Protein AF-A0A1J3D8M8-F1 (afdb_monomer)

Organism: Noccaea caerulescens (NCBI:txid107243)

Solvent-accessible surface area (backbone atoms only — not comparable to full-atom values): 5929 Å² total; per-residue (Å²): 134,85,82,79,77,77,66,68,73,71,75,89,64,84,70,77,74,65,64,70,71,55,34,54,49,39,50,54,52,49,54,32,58,76,66,66,39,58,72,64,49,54,75,46,49,88,75,54,44,42,70,51,50,40,55,39,44,66,70,39,39,84,44,44,65,61,38,50,51,51,50,54,52,44,47,74,75,42,60,83,33,62,47,76,65,46,53,48,52,51,52,38,24,51,63,72,64,66,124

Mean predicted aligned error: 9.29 Å

Radius of gyration: 14.01 Å; Cα contacts (8 Å, |Δi|>4): 81; chains: 1; bounding box: 26×31×46 Å

Structure (mmCIF, N/CA/C/O backbone):
data_AF-A0A1J3D8M8-F1
#
_entry.id   AF-A0A1J3D8M8-F1
#
loop_
_atom_site.group_PDB
_atom_site.id
_atom_site.type_symbol
_atom_site.label_atom_id
_atom_site.label_alt_id
_atom_site.label_comp_id
_atom_site.label_asym_id
_atom_site.label_entity_id
_atom_site.label_seq_id
_atom_site.pdbx_PDB_ins_code
_atom_site.Cartn_x
_atom_site.Cartn_y
_atom_site.Cartn_z
_atom_site.occupancy
_atom_site.B_iso_or_equiv
_atom_site.auth_seq_id
_atom_site.auth_comp_id
_atom_site.auth_asym_id
_atom_site.auth_atom_id
_atom_site.pdbx_PDB_model_num
ATOM 1 N N . VAL A 1 1 ? 4.274 -19.939 35.286 1.00 35.03 1 VAL A N 1
ATOM 2 C CA . VAL A 1 1 ? 4.966 -19.884 33.978 1.00 35.03 1 VAL A CA 1
ATOM 3 C C . VAL A 1 1 ? 4.215 -18.892 33.098 1.00 35.03 1 VAL A C 1
ATOM 5 O O . VAL A 1 1 ? 3.053 -19.115 32.788 1.00 35.03 1 VAL A O 1
ATOM 8 N N . ALA A 1 2 ? 4.785 -17.708 32.865 1.00 38.34 2 ALA A N 1
ATOM 9 C CA . ALA A 1 2 ? 4.118 -16.646 32.114 1.00 38.34 2 ALA A CA 1
ATOM 10 C C . ALA A 1 2 ? 4.131 -17.009 30.623 1.00 38.34 2 ALA A C 1
ATOM 12 O O . ALA A 1 2 ? 5.195 -17.252 30.058 1.00 38.34 2 ALA A O 1
ATOM 13 N N . GLY A 1 3 ? 2.950 -17.106 30.011 1.00 41.56 3 GLY A N 1
ATOM 14 C CA . GLY A 1 3 ? 2.797 -17.439 28.599 1.00 41.56 3 GLY A CA 1
ATOM 15 C C . GLY A 1 3 ? 3.464 -16.384 27.724 1.00 41.56 3 GLY A C 1
ATOM 16 O O . GLY A 1 3 ? 2.953 -15.274 27.580 1.00 41.56 3 GLY A O 1
ATOM 17 N N . ASN A 1 4 ? 4.609 -16.742 27.147 1.00 44.59 4 ASN A N 1
ATOM 18 C CA . ASN A 1 4 ? 5.268 -15.969 26.110 1.00 44.59 4 ASN A CA 1
ATOM 19 C C . ASN A 1 4 ? 4.338 -15.957 24.888 1.00 44.59 4 ASN A C 1
ATOM 21 O O . ASN A 1 4 ? 4.194 -16.954 24.179 1.00 44.59 4 ASN A O 1
ATOM 25 N N . ARG A 1 5 ? 3.606 -14.854 24.700 1.00 48.91 5 ARG A N 1
ATOM 26 C CA . ARG A 1 5 ? 2.833 -14.590 23.486 1.00 48.91 5 ARG A CA 1
ATOM 27 C C . ARG A 1 5 ? 3.853 -14.308 22.392 1.00 48.91 5 ARG A C 1
ATOM 29 O O . ARG A 1 5 ? 4.198 -13.154 22.162 1.00 48.91 5 ARG A O 1
ATOM 36 N N . ASN A 1 6 ? 4.368 -15.374 21.785 1.00 49.56 6 ASN A N 1
ATOM 37 C CA . ASN A 1 6 ? 5.299 -15.335 20.667 1.00 49.56 6 ASN A CA 1
ATOM 38 C C . ASN A 1 6 ? 4.647 -14.564 19.510 1.00 49.56 6 ASN A C 1
ATOM 40 O O . ASN A 1 6 ? 3.984 -15.146 18.652 1.00 49.56 6 ASN A O 1
ATOM 44 N N . ALA A 1 7 ? 4.793 -13.239 19.515 1.00 54.56 7 ALA A N 1
ATOM 45 C CA . ALA A 1 7 ? 4.507 -12.409 18.364 1.00 54.56 7 ALA A CA 1
ATOM 46 C C . ALA A 1 7 ? 5.330 -12.983 17.214 1.00 54.56 7 ALA A C 1
ATOM 48 O O . ALA A 1 7 ? 6.534 -13.189 17.369 1.00 54.56 7 ALA A O 1
ATOM 49 N N . ILE A 1 8 ? 4.668 -13.297 16.101 1.00 54.22 8 ILE A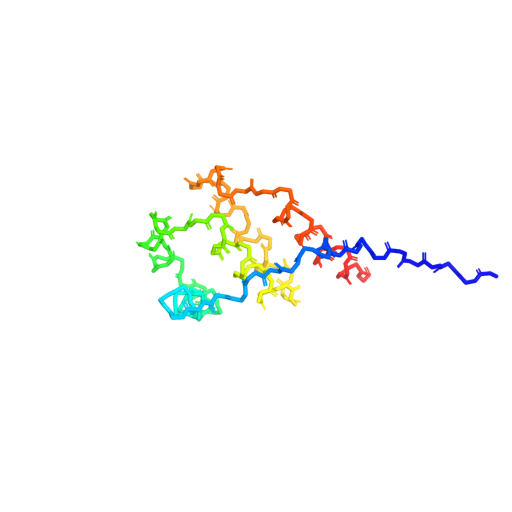 N 1
ATOM 50 C CA . ILE A 1 8 ? 5.333 -13.835 14.916 1.00 54.22 8 ILE A CA 1
ATOM 51 C C . ILE A 1 8 ? 6.453 -12.846 14.580 1.00 54.22 8 ILE A C 1
ATOM 53 O O . ILE A 1 8 ? 6.137 -11.675 14.325 1.00 54.22 8 ILE A O 1
ATOM 57 N N . PRO A 1 9 ? 7.734 -13.249 14.677 1.00 53.22 9 PRO A N 1
ATOM 58 C CA . PRO A 1 9 ? 8.827 -12.335 14.420 1.00 53.22 9 PRO A CA 1
ATOM 59 C C . PRO A 1 9 ? 8.696 -11.902 12.967 1.00 53.22 9 PRO A C 1
ATOM 61 O O . PRO A 1 9 ? 8.617 -12.743 12.068 1.00 53.22 9 PRO A O 1
ATOM 64 N N . ILE A 1 10 ? 8.610 -10.590 12.738 1.00 56.09 10 ILE A N 1
ATOM 65 C CA . ILE A 1 10 ? 8.667 -10.064 11.377 1.00 56.09 10 ILE A CA 1
ATOM 66 C C . ILE A 1 10 ? 9.986 -10.573 10.792 1.00 56.09 10 ILE A C 1
ATOM 68 O O . ILE A 1 10 ? 11.017 -10.417 11.455 1.00 56.09 10 ILE A O 1
ATOM 72 N N . PRO A 1 11 ? 9.970 -11.248 9.627 1.00 54.50 11 PRO A N 1
ATOM 73 C CA . PRO A 1 11 ? 11.160 -11.892 9.098 1.00 54.50 11 PRO A CA 1
ATOM 74 C C . PRO A 1 11 ? 12.318 -10.891 9.083 1.00 54.50 11 PRO A C 1
ATOM 76 O O . PRO A 1 11 ? 12.215 -9.821 8.489 1.00 54.50 11 PRO A O 1
ATOM 79 N N . HIS A 1 12 ? 13.414 -11.247 9.763 1.00 49.09 12 HIS A N 1
ATOM 80 C CA . HIS A 1 12 ? 14.643 -10.460 9.935 1.00 49.09 12 HIS A CA 1
ATOM 81 C C . HIS A 1 12 ? 15.432 -10.284 8.624 1.00 49.09 12 HIS A C 1
ATOM 83 O O . HIS A 1 12 ? 16.664 -10.245 8.615 1.00 49.09 12 HIS A O 1
ATOM 89 N N . ARG A 1 13 ? 14.752 -10.201 7.481 1.00 49.75 13 ARG A N 1
ATOM 90 C CA . ARG A 1 13 ? 15.399 -9.836 6.234 1.00 49.75 13 ARG A CA 1
ATOM 91 C C . ARG A 1 13 ? 15.551 -8.327 6.277 1.00 49.75 13 ARG A C 1
ATOM 93 O O . ARG A 1 13 ? 14.560 -7.612 6.332 1.00 49.75 13 ARG A O 1
ATOM 100 N N . ARG A 1 14 ? 16.802 -7.865 6.320 1.00 49.38 14 ARG A N 1
ATOM 101 C CA . ARG A 1 14 ? 17.213 -6.469 6.128 1.00 49.38 14 ARG A CA 1
ATOM 102 C C . ARG A 1 14 ? 16.384 -5.891 4.974 1.00 49.38 14 ARG A C 1
ATOM 104 O O . ARG A 1 14 ? 16.710 -6.130 3.814 1.00 49.38 14 ARG A O 1
ATOM 111 N N . ASN A 1 15 ? 15.271 -5.221 5.277 1.00 56.53 15 ASN A N 1
ATOM 112 C CA . ASN A 1 15 ? 14.512 -4.540 4.245 1.00 56.53 15 ASN A CA 1
ATOM 113 C C . ASN A 1 15 ? 15.436 -3.435 3.753 1.00 56.53 15 A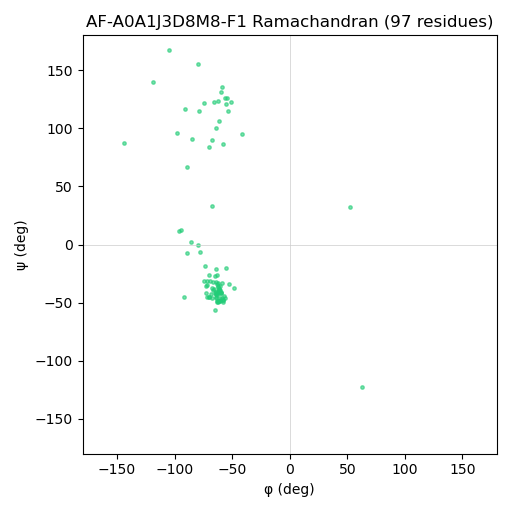SN A C 1
ATOM 115 O O . ASN A 1 15 ? 15.889 -2.644 4.585 1.00 56.53 15 ASN A O 1
ATOM 119 N N . PRO A 1 16 ? 15.760 -3.378 2.453 1.00 60.25 16 PRO A N 1
ATOM 120 C CA . PRO A 1 16 ? 16.345 -2.165 1.933 1.00 60.25 16 PRO A CA 1
ATOM 121 C C . PRO A 1 16 ? 15.372 -1.045 2.285 1.00 60.25 16 PRO A C 1
ATOM 123 O O . PRO A 1 16 ? 14.191 -1.123 1.945 1.00 60.25 16 PRO A O 1
ATOM 126 N N . GLU A 1 17 ? 15.838 -0.052 3.035 1.00 61.16 17 GLU A N 1
ATOM 127 C CA . GLU A 1 17 ? 15.056 1.160 3.219 1.00 61.16 17 GLU A CA 1
ATOM 128 C C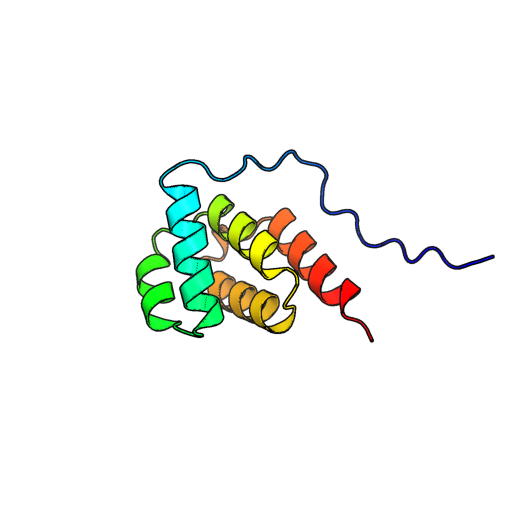 . GLU A 1 17 ? 14.819 1.753 1.828 1.00 61.16 17 GLU A C 1
ATOM 130 O O . GLU A 1 17 ? 15.746 1.761 1.005 1.00 61.16 17 GLU A O 1
ATOM 135 N N . PRO A 1 18 ? 13.593 2.193 1.513 1.00 66.94 18 PRO A N 1
ATOM 136 C CA . PRO A 1 18 ? 13.336 2.829 0.238 1.00 66.94 18 PRO A CA 1
ATOM 137 C C . PRO A 1 18 ? 14.235 4.072 0.147 1.00 66.94 18 PRO A C 1
ATOM 139 O O . PRO A 1 18 ? 14.331 4.849 1.096 1.00 66.94 18 PRO A O 1
ATOM 142 N N . LYS A 1 19 ? 14.948 4.234 -0.972 1.00 74.56 19 LYS A N 1
ATOM 143 C CA . LYS A 1 19 ? 15.868 5.356 -1.214 1.00 74.56 19 LYS A CA 1
ATOM 144 C C . LYS A 1 19 ? 15.396 6.152 -2.426 1.00 74.56 19 LYS A C 1
ATOM 146 O O . LYS A 1 19 ? 14.970 5.572 -3.420 1.00 74.56 19 LYS A O 1
ATOM 151 N N . GLY A 1 20 ? 15.482 7.480 -2.348 1.00 80.69 20 GLY A N 1
ATOM 152 C CA . GLY A 1 20 ? 15.123 8.376 -3.449 1.00 80.69 20 GLY A CA 1
ATOM 153 C C . GLY A 1 20 ? 13.643 8.288 -3.830 1.00 80.69 20 GLY A C 1
ATOM 154 O O . GLY A 1 20 ? 12.767 8.499 -2.993 1.00 80.69 20 GLY A O 1
ATOM 155 N N . GLN A 1 21 ? 13.371 7.962 -5.094 1.00 76.50 21 GLN A N 1
ATOM 156 C CA . GLN A 1 21 ? 12.026 7.978 -5.678 1.00 76.50 21 GLN A CA 1
ATOM 157 C C . GLN A 1 21 ? 11.052 6.998 -5.004 1.00 76.50 21 GLN A C 1
ATOM 159 O O . GLN A 1 21 ? 9.863 7.285 -4.896 1.00 76.50 21 GLN A O 1
ATOM 164 N N . ASP A 1 22 ? 11.539 5.853 -4.522 1.00 78.50 22 ASP A N 1
ATOM 165 C CA . ASP A 1 22 ? 10.702 4.887 -3.807 1.00 78.50 22 ASP A CA 1
ATOM 166 C C . ASP A 1 22 ? 10.307 5.382 -2.412 1.00 78.50 22 ASP A C 1
ATOM 168 O O . ASP A 1 22 ? 9.212 5.079 -1.945 1.00 78.50 22 ASP A O 1
ATOM 172 N N . LEU A 1 23 ? 11.161 6.175 -1.754 1.00 78.81 23 LEU A N 1
ATOM 173 C CA . LEU A 1 23 ? 10.844 6.763 -0.449 1.00 78.81 23 LEU A CA 1
ATOM 174 C C . LEU A 1 23 ? 9.771 7.838 -0.586 1.00 78.81 23 LEU A C 1
ATOM 176 O O . LEU A 1 23 ? 8.814 7.852 0.188 1.00 78.81 23 LEU A O 1
ATOM 180 N N . ASP A 1 24 ? 9.929 8.709 -1.581 1.00 83.06 24 ASP A N 1
ATOM 181 C CA . ASP A 1 24 ? 8.944 9.738 -1.901 1.00 83.06 24 ASP A CA 1
ATOM 182 C C . ASP A 1 24 ? 7.587 9.105 -2.230 1.00 83.06 24 ASP A C 1
ATOM 184 O O . ASP A 1 24 ? 6.576 9.452 -1.624 1.00 83.06 24 ASP A O 1
ATOM 188 N N . PHE A 1 25 ? 7.585 8.056 -3.057 1.00 83.69 25 PHE A N 1
ATOM 189 C CA . PHE A 1 25 ? 6.375 7.304 -3.372 1.00 83.69 25 PHE A CA 1
ATOM 190 C C . PHE A 1 25 ? 5.705 6.717 -2.122 1.00 83.69 25 PHE A C 1
ATOM 192 O O . PHE A 1 25 ? 4.498 6.865 -1.945 1.00 83.69 25 PHE A O 1
ATOM 199 N N . VAL A 1 26 ? 6.469 6.066 -1.236 1.00 83.31 26 VAL A N 1
ATOM 200 C CA . VAL A 1 26 ? 5.932 5.502 0.015 1.00 83.31 26 VAL A CA 1
ATOM 201 C C . VAL A 1 26 ? 5.353 6.605 0.904 1.00 83.31 26 VAL A C 1
ATOM 203 O O . VAL A 1 26 ? 4.312 6.398 1.524 1.00 83.31 26 VAL A O 1
ATOM 206 N N . ASN A 1 27 ? 5.984 7.779 0.962 1.00 85.56 27 ASN A N 1
ATOM 207 C CA . ASN A 1 27 ? 5.483 8.922 1.727 1.00 85.56 27 ASN A CA 1
ATOM 208 C C . ASN A 1 27 ? 4.188 9.491 1.142 1.00 85.56 27 ASN A C 1
ATOM 210 O O . ASN A 1 27 ? 3.243 9.723 1.893 1.00 85.56 27 ASN A O 1
ATOM 214 N N . VAL A 1 28 ? 4.126 9.678 -0.176 1.00 86.81 28 VAL A N 1
ATOM 215 C CA . VAL A 1 28 ? 2.935 10.163 -0.885 1.00 86.81 28 VAL A CA 1
ATOM 216 C C . VAL A 1 28 ? 1.778 9.178 -0.720 1.00 86.81 28 VAL A C 1
ATOM 218 O O . VAL A 1 28 ? 0.692 9.572 -0.296 1.00 86.81 28 VAL A O 1
ATOM 221 N N . ALA A 1 29 ? 2.021 7.885 -0.953 1.00 85.62 29 ALA A N 1
ATOM 222 C CA . ALA A 1 29 ? 1.023 6.838 -0.757 1.00 85.62 29 ALA A CA 1
ATOM 223 C C . ALA A 1 29 ? 0.537 6.783 0.698 1.00 85.62 29 ALA A C 1
ATOM 225 O O . ALA A 1 29 ? -0.659 6.680 0.946 1.00 85.62 29 ALA A O 1
ATOM 226 N N . HIS A 1 30 ? 1.444 6.918 1.668 1.00 86.19 30 HIS A N 1
ATOM 227 C CA . HIS A 1 30 ? 1.088 6.976 3.083 1.00 86.19 30 HIS A CA 1
ATOM 228 C C . HIS A 1 30 ? 0.216 8.194 3.420 1.00 86.19 30 HIS A C 1
ATOM 230 O O . HIS A 1 30 ? -0.777 8.056 4.128 1.00 86.19 30 HIS A O 1
ATOM 236 N N . SER A 1 31 ? 0.539 9.377 2.892 1.00 87.62 31 SER A N 1
ATOM 237 C CA . SER A 1 31 ? -0.286 10.578 3.069 1.00 87.62 31 SER A CA 1
ATOM 238 C C . SER A 1 31 ? -1.682 10.409 2.467 1.00 87.62 31 SER A C 1
ATOM 240 O O . SER A 1 31 ? -2.663 10.791 3.100 1.00 87.62 31 SER A O 1
ATOM 242 N N . HIS A 1 32 ? -1.790 9.793 1.286 1.00 86.69 32 HIS A N 1
ATOM 243 C CA . HIS A 1 32 ? -3.082 9.476 0.673 1.00 86.69 32 HIS A CA 1
ATOM 244 C C . HIS A 1 32 ? -3.873 8.443 1.476 1.00 86.69 32 HIS A C 1
ATOM 246 O O . HIS A 1 32 ? -5.078 8.600 1.628 1.00 86.69 32 HIS A O 1
ATOM 252 N N . LEU A 1 33 ? -3.205 7.442 2.053 1.00 85.31 33 LEU A N 1
ATOM 253 C CA . LEU A 1 33 ? -3.844 6.459 2.929 1.00 85.31 33 LEU A CA 1
ATOM 254 C C . LEU A 1 33 ? -4.395 7.095 4.210 1.00 85.31 33 LEU A C 1
ATOM 256 O O . LEU A 1 33 ? -5.530 6.810 4.576 1.00 85.31 33 LEU A O 1
ATOM 260 N N . ILE A 1 34 ? -3.651 8.004 4.852 1.00 83.94 34 ILE A N 1
ATOM 261 C CA . ILE A 1 34 ? -4.152 8.758 6.019 1.00 83.94 34 ILE A CA 1
ATOM 262 C C . ILE A 1 34 ? -5.371 9.606 5.639 1.00 83.94 34 ILE A C 1
ATOM 264 O O . ILE A 1 34 ? -6.317 9.718 6.414 1.00 83.94 34 ILE A O 1
ATOM 268 N N . GLN A 1 35 ? -5.361 10.193 4.443 1.00 85.25 35 GLN A N 1
ATOM 269 C CA . GLN A 1 35 ? -6.470 10.998 3.927 1.00 85.25 35 GLN A CA 1
ATOM 270 C C . GLN A 1 35 ? -7.621 10.150 3.357 1.00 85.25 35 GLN A C 1
ATOM 272 O O . GLN A 1 35 ? -8.616 10.718 2.918 1.00 85.25 35 GLN A O 1
ATOM 277 N N . SER A 1 36 ? -7.514 8.812 3.366 1.00 82.62 36 SER A N 1
ATOM 278 C CA . SER A 1 36 ? -8.472 7.894 2.721 1.00 82.62 36 SER A CA 1
ATOM 279 C C . SER A 1 36 ? -8.743 8.234 1.244 1.00 82.62 36 SER A C 1
ATOM 281 O O . SER A 1 36 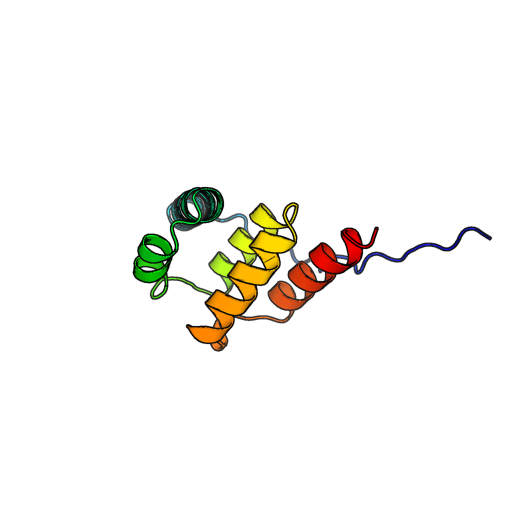? -9.833 8.024 0.716 1.00 82.62 36 SER A O 1
ATOM 283 N N . ASP A 1 37 ? -7.730 8.769 0.565 1.00 86.12 37 ASP A N 1
ATOM 284 C CA . ASP A 1 37 ? -7.787 9.299 -0.797 1.00 86.12 37 ASP A CA 1
ATOM 285 C C . ASP A 1 37 ? -7.488 8.171 -1.806 1.00 86.12 37 ASP A C 1
ATOM 287 O O . ASP A 1 37 ? -6.443 8.122 -2.466 1.00 86.12 37 ASP A O 1
ATOM 291 N N . TRP A 1 38 ? -8.400 7.194 -1.876 1.00 82.88 38 TRP A N 1
ATOM 292 C CA . TRP A 1 38 ? -8.223 5.971 -2.670 1.00 82.88 38 TRP A CA 1
ATOM 293 C C . TRP A 1 38 ? -8.149 6.225 -4.185 1.00 82.88 38 TRP A C 1
ATOM 295 O O . TRP A 1 38 ? -7.464 5.477 -4.875 1.00 82.88 38 TRP A O 1
ATOM 305 N N . ASP A 1 39 ? -8.767 7.296 -4.704 1.00 84.81 39 ASP A N 1
ATOM 306 C CA . ASP A 1 39 ? -8.691 7.693 -6.127 1.00 84.81 39 ASP A CA 1
ATOM 307 C C . ASP A 1 39 ? -7.254 8.022 -6.564 1.00 84.81 39 ASP A C 1
ATOM 309 O O . ASP A 1 39 ? -6.787 7.611 -7.629 1.00 84.81 39 ASP A O 1
ATOM 313 N N . LYS A 1 40 ? -6.507 8.729 -5.710 1.00 83.88 40 LYS A N 1
ATOM 314 C CA . LYS A 1 40 ? -5.102 9.063 -5.983 1.00 83.88 40 LYS A CA 1
ATOM 315 C C . LYS A 1 40 ? -4.206 7.843 -5.843 1.00 83.88 40 LYS A C 1
ATOM 317 O O . LYS A 1 40 ? -3.266 7.686 -6.619 1.00 83.88 40 LYS A O 1
ATOM 322 N N . LEU A 1 41 ? -4.519 6.963 -4.892 1.00 84.44 41 LEU A N 1
ATOM 323 C CA . LEU A 1 41 ? -3.843 5.676 -4.756 1.00 84.44 41 LEU A CA 1
ATOM 324 C C . LEU A 1 41 ? -4.051 4.804 -6.001 1.00 84.44 41 LEU A C 1
ATOM 326 O O . LEU A 1 41 ? -3.127 4.122 -6.438 1.00 84.44 41 LEU A O 1
ATOM 330 N N . ASP A 1 42 ? -5.234 4.885 -6.609 1.00 84.69 42 ASP A N 1
ATOM 331 C CA . ASP A 1 42 ? -5.588 4.175 -7.833 1.00 84.69 42 ASP A CA 1
ATOM 332 C C . ASP A 1 42 ? -4.699 4.537 -9.010 1.00 84.69 42 ASP A C 1
ATOM 334 O O . ASP A 1 42 ? -4.147 3.666 -9.681 1.00 84.69 42 ASP A O 1
ATOM 338 N N . LYS A 1 43 ? -4.467 5.835 -9.193 1.00 84.94 43 LYS A N 1
ATOM 339 C CA . LYS A 1 43 ? -3.561 6.360 -10.222 1.00 84.94 43 LYS A CA 1
ATOM 340 C C . LYS A 1 43 ? -2.117 5.911 -10.005 1.00 84.94 43 LYS A C 1
ATOM 342 O O . LYS A 1 43 ? -1.345 5.822 -10.954 1.00 84.94 43 LYS A O 1
ATOM 347 N N . LEU A 1 44 ? -1.748 5.615 -8.760 1.00 81.00 44 LEU A N 1
ATOM 348 C CA . LEU A 1 44 ? -0.431 5.103 -8.387 1.00 81.00 44 LEU A CA 1
ATOM 349 C C . LEU A 1 44 ? -0.352 3.568 -8.425 1.00 81.00 44 LEU A C 1
ATOM 351 O O . LEU A 1 44 ? 0.747 3.029 -8.276 1.00 81.00 44 LEU A O 1
ATOM 355 N N . SER A 1 45 ? -1.475 2.870 -8.636 1.00 78.19 45 SER A N 1
ATOM 356 C CA . SER A 1 45 ? -1.557 1.409 -8.532 1.00 78.19 45 SER A CA 1
ATOM 357 C C . SER A 1 45 ? -0.709 0.671 -9.566 1.00 78.19 45 SER A C 1
ATOM 359 O O . SER A 1 45 ? -0.116 -0.354 -9.240 1.00 78.19 45 SER A O 1
ATOM 361 N N . ASP A 1 46 ? -0.550 1.241 -10.761 1.00 78.56 46 ASP A N 1
ATOM 362 C CA . ASP A 1 46 ? 0.334 0.729 -11.817 1.00 78.56 46 ASP A CA 1
ATOM 363 C C . ASP A 1 46 ? 1.799 0.634 -11.356 1.00 78.56 46 ASP A C 1
ATOM 365 O O . ASP A 1 46 ? 2.532 -0.291 -11.694 1.00 78.56 46 ASP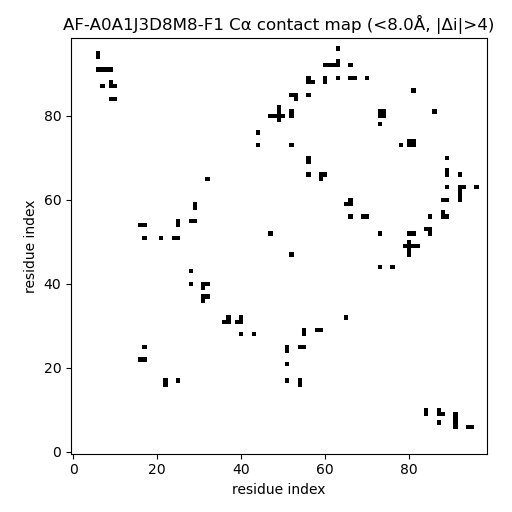 A O 1
ATOM 369 N N . ARG A 1 47 ? 2.212 1.554 -10.477 1.00 80.44 47 ARG A N 1
ATOM 370 C CA . ARG A 1 47 ? 3.580 1.640 -9.958 1.00 80.44 47 ARG A CA 1
ATOM 371 C C . ARG A 1 47 ? 3.750 0.932 -8.608 1.00 80.44 47 ARG A C 1
ATOM 373 O O . ARG A 1 47 ? 4.770 1.154 -7.944 1.00 80.44 47 ARG A O 1
ATOM 380 N N . LEU A 1 48 ? 2.772 0.135 -8.162 1.00 79.88 48 LEU A N 1
ATOM 381 C CA . LEU A 1 48 ? 2.839 -0.627 -6.910 1.00 79.88 48 LEU A CA 1
ATOM 382 C C . LEU A 1 48 ? 3.551 -1.965 -7.098 1.00 79.88 48 LEU A C 1
ATOM 384 O O . LEU A 1 48 ? 2.941 -3.009 -7.333 1.00 79.88 48 LEU A O 1
ATOM 388 N N . ASP A 1 49 ? 4.861 -1.928 -6.892 1.00 80.81 49 ASP A N 1
ATOM 389 C CA . ASP A 1 49 ? 5.679 -3.130 -6.777 1.00 80.81 49 ASP A CA 1
ATOM 390 C C . ASP A 1 49 ? 5.570 -3.770 -5.379 1.00 80.81 49 ASP A C 1
ATOM 392 O O . ASP A 1 49 ? 5.312 -3.088 -4.379 1.00 80.81 49 ASP A O 1
ATOM 396 N N . SER A 1 50 ? 5.839 -5.075 -5.294 1.00 79.88 50 SER A N 1
ATOM 397 C CA . SER A 1 50 ? 5.934 -5.839 -4.041 1.00 79.88 50 SER A CA 1
ATOM 398 C C . SER A 1 50 ? 6.815 -5.151 -2.984 1.00 79.88 50 SER A C 1
ATOM 400 O O . SER A 1 50 ? 6.465 -5.103 -1.800 1.00 79.88 50 SER A O 1
ATOM 402 N N . PHE A 1 51 ? 7.918 -4.513 -3.397 1.00 81.25 51 PHE A N 1
ATOM 403 C CA . PHE A 1 51 ? 8.775 -3.742 -2.494 1.00 81.25 51 PHE A CA 1
ATOM 404 C C . PHE A 1 51 ? 8.074 -2.510 -1.899 1.00 81.25 51 PHE A C 1
ATOM 406 O O . PHE A 1 51 ? 8.208 -2.230 -0.704 1.00 81.25 51 PHE A O 1
ATOM 413 N N . ARG A 1 52 ? 7.301 -1.773 -2.702 1.00 82.69 52 ARG A N 1
ATOM 414 C CA . ARG A 1 52 ? 6.587 -0.563 -2.260 1.00 82.69 52 ARG A CA 1
ATOM 415 C C . ARG A 1 52 ? 5.424 -0.914 -1.353 1.00 82.69 52 ARG A C 1
ATOM 417 O O . ARG A 1 52 ? 5.298 -0.317 -0.289 1.00 82.69 52 ARG A O 1
ATOM 424 N N . VAL A 1 53 ? 4.641 -1.926 -1.728 1.00 84.31 53 VAL A N 1
ATOM 425 C CA . VAL A 1 53 ? 3.540 -2.453 -0.908 1.00 84.31 53 VAL A CA 1
ATOM 426 C C . VAL A 1 53 ? 4.061 -2.878 0.461 1.00 84.31 53 VAL A C 1
ATOM 428 O O . VAL A 1 53 ? 3.506 -2.470 1.480 1.00 84.31 53 VAL A O 1
ATOM 431 N N . LYS A 1 54 ? 5.185 -3.607 0.508 1.00 85.50 54 LYS A N 1
ATOM 432 C CA . LYS A 1 54 ? 5.831 -3.992 1.767 1.00 85.50 54 LYS A CA 1
ATOM 433 C C . LYS A 1 54 ? 6.204 -2.782 2.626 1.00 85.50 54 LYS A C 1
ATOM 435 O O . LYS A 1 54 ? 5.891 -2.764 3.811 1.00 85.50 54 LYS A O 1
ATOM 440 N N . ASN A 1 55 ? 6.868 -1.777 2.057 1.00 84.19 55 ASN A N 1
ATOM 441 C CA . ASN A 1 55 ? 7.302 -0.604 2.821 1.00 84.19 55 ASN A CA 1
ATOM 442 C C . ASN A 1 55 ? 6.129 0.259 3.306 1.00 84.19 55 ASN A C 1
ATOM 444 O O . ASN A 1 55 ? 6.164 0.751 4.433 1.00 84.19 55 ASN A O 1
ATOM 448 N N . ILE A 1 56 ? 5.077 0.396 2.497 1.00 86.19 56 ILE A N 1
ATOM 449 C CA . ILE A 1 56 ? 3.836 1.065 2.900 1.00 86.19 56 ILE A CA 1
ATOM 450 C C . ILE A 1 56 ? 3.204 0.312 4.074 1.00 86.19 56 ILE A C 1
ATOM 452 O O . ILE A 1 56 ? 2.933 0.934 5.097 1.00 86.19 56 ILE A O 1
ATOM 456 N N . LEU A 1 57 ? 3.067 -1.018 3.978 1.00 85.06 57 LEU A N 1
ATOM 457 C CA . LEU A 1 57 ? 2.531 -1.874 5.044 1.00 85.06 57 LEU A CA 1
ATOM 458 C C . LEU A 1 57 ? 3.316 -1.756 6.353 1.00 85.06 57 LEU A C 1
ATOM 460 O O . LEU A 1 57 ? 2.717 -1.607 7.412 1.00 85.06 57 LEU A O 1
ATOM 464 N N . VAL A 1 58 ? 4.652 -1.764 6.294 1.00 83.81 58 VAL A N 1
ATOM 465 C CA . VAL A 1 58 ? 5.500 -1.550 7.481 1.00 83.81 58 VAL A CA 1
ATOM 466 C C . VAL A 1 58 ? 5.246 -0.177 8.107 1.00 83.81 58 VAL A C 1
ATOM 468 O O . VAL A 1 58 ? 5.267 -0.043 9.331 1.00 83.81 58 VAL A O 1
ATOM 471 N N . LYS A 1 59 ? 4.984 0.850 7.293 1.00 84.12 59 LYS A N 1
ATOM 472 C CA . LYS A 1 59 ? 4.736 2.212 7.772 1.00 84.12 59 LYS A CA 1
ATOM 473 C C . LYS A 1 59 ? 3.364 2.356 8.438 1.00 84.12 59 LYS A C 1
ATOM 475 O O . LYS A 1 59 ? 3.283 2.952 9.510 1.00 84.12 59 LYS A O 1
ATOM 480 N N . ILE A 1 60 ? 2.326 1.743 7.863 1.00 84.69 60 ILE A N 1
ATOM 481 C CA . ILE A 1 60 ? 0.957 1.735 8.412 1.00 84.69 60 ILE A CA 1
ATOM 482 C C . ILE A 1 60 ? 0.707 0.622 9.438 1.00 84.69 60 ILE A C 1
ATOM 484 O O . ILE A 1 60 ? -0.389 0.545 9.976 1.00 84.69 60 ILE A O 1
ATOM 488 N N . GLN A 1 61 ? 1.711 -0.199 9.779 1.00 79.00 61 GLN A N 1
ATOM 489 C CA . GLN A 1 61 ? 1.554 -1.384 10.640 1.00 79.00 61 GLN A CA 1
ATOM 490 C C . GLN A 1 61 ? 0.918 -1.111 12.016 1.00 79.00 61 GLN A C 1
ATOM 492 O O . GLN A 1 61 ? 0.466 -2.052 12.675 1.00 79.00 61 GLN A O 1
ATOM 497 N N . LYS A 1 62 ? 0.953 0.149 12.480 1.00 78.75 62 LYS A N 1
ATOM 498 C CA . LYS A 1 62 ? 0.330 0.612 13.729 1.00 78.75 62 LYS A CA 1
ATOM 499 C C . LYS A 1 62 ? -1.199 0.659 13.626 1.00 78.75 62 LYS A C 1
ATOM 501 O O . LYS A 1 62 ? -1.868 0.322 14.598 1.00 78.75 62 LYS A O 1
ATOM 506 N N . ASP A 1 63 ? -1.724 1.003 12.455 1.00 83.25 63 ASP A N 1
ATOM 507 C CA . ASP A 1 63 ? -3.150 1.091 12.153 1.00 83.25 63 ASP A CA 1
ATOM 508 C C . ASP A 1 63 ? -3.606 -0.188 11.453 1.00 83.25 63 ASP A C 1
ATOM 510 O O . ASP A 1 63 ? -3.458 -0.365 10.242 1.00 83.25 63 ASP A O 1
ATOM 514 N N . TYR A 1 64 ? -4.153 -1.118 12.235 1.00 81.56 64 TYR A N 1
ATOM 515 C CA . TYR A 1 64 ? -4.545 -2.436 11.731 1.00 81.56 64 TYR A CA 1
ATOM 516 C C . TYR A 1 64 ? -5.703 -2.377 10.724 1.00 81.56 64 TYR A C 1
ATOM 518 O O . TYR A 1 64 ? -5.728 -3.190 9.802 1.00 81.56 64 TYR A O 1
ATOM 526 N N . VAL A 1 65 ? -6.631 -1.422 10.878 1.00 85.50 65 VAL A N 1
ATOM 527 C CA . VAL A 1 65 ? -7.767 -1.227 9.960 1.00 85.50 65 VAL A CA 1
ATOM 528 C C . VAL A 1 65 ? -7.249 -0.803 8.587 1.00 85.50 65 VAL A C 1
ATOM 530 O O . VAL A 1 65 ? -7.437 -1.534 7.619 1.00 85.50 65 VAL A O 1
ATOM 533 N N . LEU A 1 66 ? -6.473 0.286 8.534 1.00 84.88 66 LEU A N 1
ATOM 534 C CA . LEU A 1 66 ? -5.862 0.780 7.296 1.00 84.88 66 LEU A CA 1
ATOM 535 C C . LEU A 1 66 ? -4.924 -0.250 6.660 1.00 84.88 66 LEU A C 1
ATOM 537 O O . LEU A 1 66 ? -4.918 -0.411 5.442 1.00 84.88 66 LEU A O 1
ATOM 541 N N . SER A 1 67 ? -4.156 -0.980 7.475 1.00 85.81 67 SER A N 1
ATOM 542 C CA . SER A 1 67 ? -3.303 -2.072 6.996 1.00 85.81 67 SER A CA 1
ATOM 543 C C . SER A 1 67 ? -4.119 -3.138 6.260 1.00 85.81 67 SER A C 1
ATOM 545 O O . SER A 1 67 ? -3.754 -3.545 5.157 1.00 85.81 67 SER A O 1
ATOM 547 N N . LEU A 1 68 ? -5.237 -3.574 6.846 1.00 86.69 68 LEU A N 1
ATOM 548 C CA . LEU A 1 68 ? -6.105 -4.593 6.262 1.00 86.69 68 LEU A CA 1
ATOM 549 C C . LEU A 1 68 ? -6.830 -4.090 5.007 1.00 86.69 68 LEU A C 1
ATOM 551 O O . LEU A 1 68 ? -6.897 -4.814 4.012 1.00 86.69 68 LEU A O 1
ATOM 555 N N . GLU A 1 69 ? -7.348 -2.862 5.034 1.00 88.62 69 GLU A N 1
ATOM 556 C CA . GLU A 1 69 ? -7.999 -2.236 3.879 1.00 88.62 69 GLU A CA 1
ATOM 557 C C . GLU A 1 69 ? -7.030 -2.108 2.704 1.00 88.62 69 GLU A C 1
ATOM 559 O O . GLU A 1 69 ? -7.328 -2.571 1.602 1.00 88.62 69 GLU A O 1
ATOM 564 N N . PHE A 1 70 ? -5.825 -1.585 2.949 1.00 86.94 70 PHE A N 1
ATOM 565 C CA . PHE A 1 70 ? -4.793 -1.462 1.924 1.00 86.94 70 PHE A CA 1
ATOM 566 C C . PHE A 1 70 ? -4.371 -2.824 1.361 1.00 86.94 70 PHE A C 1
ATOM 568 O O . PHE A 1 70 ? -4.183 -2.961 0.150 1.00 86.94 70 PHE A O 1
ATOM 575 N N . PHE A 1 71 ? -4.254 -3.846 2.212 1.00 86.62 71 PHE A N 1
ATOM 576 C CA . PHE A 1 71 ? -3.917 -5.205 1.789 1.00 86.62 71 PHE A CA 1
ATOM 577 C C . PHE A 1 71 ? -4.993 -5.822 0.885 1.00 86.62 71 PHE A C 1
ATOM 579 O O . PHE A 1 71 ? -4.678 -6.375 -0.169 1.00 86.62 71 PHE A O 1
ATOM 586 N N . ASN A 1 72 ? -6.271 -5.694 1.245 1.00 87.94 72 ASN A N 1
ATOM 587 C CA . ASN A 1 72 ? -7.370 -6.183 0.408 1.00 87.94 72 ASN A CA 1
ATOM 588 C C . ASN A 1 72 ? -7.485 -5.396 -0.905 1.00 87.94 72 ASN A C 1
ATOM 590 O O . ASN A 1 72 ? -7.705 -5.982 -1.970 1.00 87.94 72 ASN A O 1
ATOM 594 N N . TRP A 1 73 ? -7.280 -4.081 -0.848 1.00 87.38 73 TRP A N 1
ATOM 595 C CA . TRP A 1 73 ? -7.292 -3.216 -2.023 1.00 87.38 73 TRP A CA 1
ATOM 596 C C . TRP A 1 73 ? -6.168 -3.581 -3.006 1.00 87.38 73 TRP A C 1
ATOM 598 O O . TRP A 1 73 ? -6.431 -3.847 -4.181 1.00 87.38 73 TRP A O 1
ATOM 608 N N . THR A 1 74 ? -4.927 -3.727 -2.525 1.00 85.00 74 THR A N 1
ATOM 609 C CA . THR A 1 74 ? -3.799 -4.175 -3.363 1.00 85.00 74 THR A CA 1
ATOM 610 C C . THR A 1 74 ? -4.020 -5.578 -3.919 1.00 85.00 74 THR A C 1
ATOM 612 O O . THR A 1 74 ? -3.661 -5.835 -5.064 1.00 85.00 74 THR A O 1
ATOM 615 N N . LYS A 1 75 ? -4.642 -6.487 -3.156 1.00 83.12 75 LYS A N 1
ATOM 616 C CA . LYS A 1 75 ? -4.938 -7.860 -3.607 1.00 83.12 75 LYS A CA 1
ATOM 617 C C . LYS A 1 75 ? -5.901 -7.889 -4.794 1.00 83.12 75 LYS A C 1
ATOM 619 O O . LYS A 1 75 ? -5.770 -8.745 -5.662 1.00 83.12 75 LYS A O 1
ATOM 624 N N . THR A 1 76 ? -6.837 -6.945 -4.834 1.00 81.81 76 THR A N 1
ATOM 625 C CA . THR A 1 76 ? -7.835 -6.830 -5.907 1.00 81.81 76 THR A CA 1
ATOM 626 C C . THR A 1 76 ? -7.226 -6.276 -7.198 1.00 81.81 76 THR A C 1
ATOM 628 O O . THR A 1 76 ? -7.660 -6.644 -8.285 1.00 81.81 76 THR A O 1
ATOM 631 N N . ARG A 1 77 ? -6.207 -5.412 -7.097 1.00 79.31 77 ARG A N 1
ATOM 632 C CA . ARG A 1 77 ? -5.567 -4.758 -8.252 1.00 79.31 77 ARG A CA 1
ATOM 633 C C . ARG A 1 77 ? -4.371 -5.525 -8.801 1.00 79.31 77 ARG A C 1
ATOM 635 O O . ARG A 1 77 ? -4.236 -5.660 -10.011 1.00 79.31 77 ARG A O 1
ATOM 642 N N . ASN A 1 78 ? -3.500 -6.006 -7.920 1.00 72.50 78 ASN A N 1
ATOM 643 C CA . ASN A 1 78 ? -2.290 -6.714 -8.307 1.00 72.50 78 ASN A CA 1
ATOM 644 C C . ASN A 1 78 ? -1.985 -7.837 -7.302 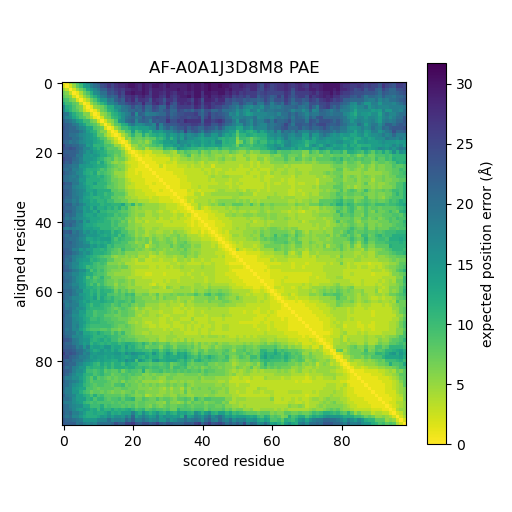1.00 72.50 78 ASN A C 1
ATOM 646 O O . ASN A 1 78 ? -1.241 -7.636 -6.336 1.00 72.50 78 ASN A O 1
ATOM 650 N N . PRO A 1 79 ? -2.546 -9.043 -7.510 1.00 70.31 79 PRO A N 1
ATOM 651 C CA . PRO A 1 79 ? -2.291 -10.174 -6.624 1.00 70.31 79 PRO A CA 1
ATOM 652 C C . PRO A 1 79 ? -0.815 -10.611 -6.635 1.00 70.31 79 PRO A C 1
ATOM 654 O O . PRO A 1 79 ? -0.366 -11.221 -5.668 1.00 70.31 79 PRO A O 1
ATOM 657 N N . GLY A 1 80 ? -0.047 -10.264 -7.678 1.00 71.25 80 GLY A N 1
ATOM 658 C CA . GLY A 1 80 ? 1.388 -10.551 -7.783 1.00 71.25 80 GLY A CA 1
ATOM 659 C C . GLY A 1 80 ? 2.274 -9.687 -6.880 1.00 71.25 80 GLY A C 1
ATOM 660 O O . GLY A 1 80 ? 3.399 -10.079 -6.576 1.00 71.25 80 GLY A O 1
ATOM 661 N N . SER A 1 81 ? 1.771 -8.548 -6.392 1.00 70.31 81 SER A N 1
ATOM 662 C CA . SER A 1 81 ? 2.505 -7.671 -5.466 1.00 70.31 81 SER A CA 1
ATOM 663 C C . SER A 1 81 ? 2.515 -8.192 -4.022 1.00 70.31 81 SER A C 1
ATOM 665 O O . SER A 1 81 ? 3.196 -7.629 -3.164 1.00 70.31 81 SER A O 1
ATOM 667 N N . HIS A 1 82 ? 1.777 -9.269 -3.733 1.00 78.69 82 HIS A N 1
ATOM 668 C CA . HIS A 1 82 ? 1.719 -9.880 -2.409 1.00 78.69 82 HIS A CA 1
ATOM 669 C C . HIS A 1 82 ? 2.776 -10.966 -2.252 1.00 78.69 82 HIS A C 1
ATOM 671 O O . HIS A 1 82 ? 2.736 -12.010 -2.895 1.00 78.69 82 HIS A O 1
ATOM 677 N N . SER A 1 83 ? 3.704 -10.747 -1.327 1.00 78.81 83 SER A N 1
ATOM 678 C CA . SER A 1 83 ? 4.703 -11.736 -0.921 1.00 78.81 83 SER A CA 1
ATOM 679 C C . SER A 1 83 ? 4.372 -12.341 0.446 1.00 78.81 83 SER A C 1
ATOM 681 O O . SER A 1 83 ? 3.548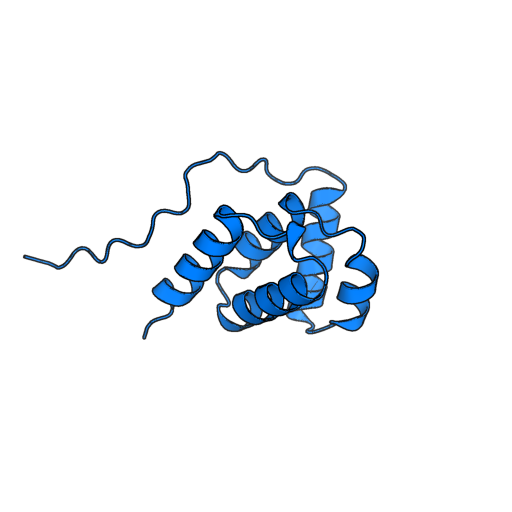 -11.814 1.203 1.00 78.81 83 SER A O 1
ATOM 683 N N . LEU A 1 84 ? 5.051 -13.433 0.810 1.00 79.69 84 LEU A N 1
ATOM 684 C CA . LEU A 1 84 ? 4.971 -14.008 2.160 1.00 79.69 84 LEU A CA 1
ATOM 685 C C . LEU A 1 84 ? 5.259 -12.954 3.246 1.00 79.69 84 LEU A C 1
ATOM 687 O O . LEU A 1 84 ? 4.641 -12.970 4.306 1.00 79.69 84 LEU A O 1
ATOM 691 N N . GLU A 1 85 ? 6.150 -11.998 2.959 1.00 78.38 85 GLU A N 1
ATOM 692 C CA . GLU A 1 85 ? 6.473 -10.894 3.867 1.00 78.38 85 GLU A CA 1
ATOM 693 C C . GLU A 1 85 ? 5.264 -9.982 4.106 1.00 78.38 85 GLU A C 1
ATOM 695 O O . GLU A 1 85 ? 4.963 -9.663 5.252 1.00 78.38 85 GLU A O 1
ATOM 700 N N . THR A 1 86 ? 4.531 -9.600 3.052 1.00 81.69 86 THR A N 1
ATOM 701 C CA . THR A 1 86 ? 3.323 -8.761 3.192 1.00 81.69 86 THR A CA 1
ATOM 702 C C . THR A 1 86 ? 2.235 -9.452 4.017 1.00 81.69 86 THR A C 1
ATOM 704 O O . THR A 1 86 ? 1.645 -8.829 4.900 1.00 81.69 86 THR A O 1
ATOM 707 N N . HIS A 1 87 ? 2.047 -10.762 3.822 1.00 84.00 87 HIS A N 1
ATOM 708 C CA . HIS A 1 87 ? 1.132 -11.570 4.630 1.00 84.00 87 HIS A CA 1
ATOM 709 C C . HIS A 1 87 ? 1.582 -11.645 6.095 1.00 84.00 87 HIS A C 1
ATOM 711 O O . HIS A 1 87 ? 0.757 -11.504 6.997 1.00 84.00 87 HIS A O 1
ATOM 717 N N . ALA A 1 88 ? 2.882 -11.830 6.347 1.00 82.31 88 ALA A N 1
ATOM 718 C CA . ALA A 1 88 ? 3.437 -11.867 7.697 1.00 82.31 88 ALA A CA 1
ATOM 719 C C . ALA A 1 88 ? 3.274 -10.525 8.427 1.00 82.31 88 ALA A C 1
ATOM 721 O O . ALA A 1 88 ? 2.919 -10.521 9.603 1.00 82.31 88 ALA A O 1
ATOM 722 N N . ILE A 1 89 ? 3.481 -9.395 7.737 1.00 80.50 89 ILE A N 1
ATOM 723 C CA . ILE A 1 89 ? 3.286 -8.050 8.301 1.00 80.50 89 ILE A CA 1
ATOM 724 C C . ILE A 1 89 ? 1.821 -7.839 8.684 1.00 80.50 89 ILE A C 1
ATOM 726 O O . ILE A 1 89 ? 1.548 -7.451 9.816 1.00 80.50 89 ILE A O 1
ATOM 730 N N . ILE A 1 90 ? 0.874 -8.158 7.796 1.00 84.38 90 ILE A N 1
ATOM 731 C CA . ILE A 1 90 ? -0.558 -8.049 8.109 1.00 84.38 90 ILE A CA 1
ATOM 732 C C . ILE A 1 90 ? -0.942 -8.946 9.273 1.00 84.38 90 ILE A C 1
ATOM 734 O O . ILE A 1 90 ? -1.579 -8.487 10.219 1.00 84.38 90 ILE A O 1
ATOM 738 N N . LEU A 1 91 ? -0.524 -10.209 9.248 1.00 84.56 91 LEU A N 1
ATOM 739 C CA . LEU A 1 91 ? -0.812 -11.135 10.332 1.00 84.56 91 LEU A CA 1
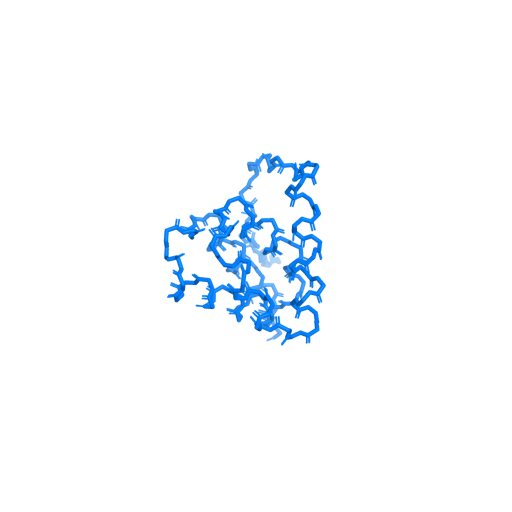ATOM 740 C C . LEU A 1 91 ? -0.232 -10.627 11.659 1.00 84.56 91 LEU A C 1
ATOM 742 O O . LEU A 1 91 ? -0.908 -10.691 12.684 1.00 84.56 91 LEU A O 1
ATOM 746 N N . HIS A 1 92 ? 0.979 -10.069 11.646 1.00 81.44 92 HIS A N 1
ATOM 747 C CA . HIS A 1 92 ? 1.592 -9.440 12.813 1.00 81.44 92 HIS A CA 1
ATOM 748 C C . HIS A 1 92 ? 0.780 -8.226 13.298 1.00 81.44 92 HIS A C 1
ATOM 750 O O . HIS A 1 92 ? 0.434 -8.157 14.476 1.00 81.44 92 HIS A O 1
ATOM 756 N N . SER A 1 93 ? 0.406 -7.301 12.411 1.00 80.06 93 SER A N 1
ATOM 757 C CA . SER A 1 93 ? -0.416 -6.128 12.747 1.00 80.06 93 SER A CA 1
ATOM 758 C C . SER A 1 93 ? -1.782 -6.505 13.328 1.00 80.06 93 SER A C 1
ATOM 760 O O . SER A 1 93 ? -2.209 -5.915 14.324 1.00 80.06 93 SER A O 1
ATOM 762 N N . LEU A 1 94 ? -2.446 -7.516 12.759 1.00 80.38 94 LEU A N 1
ATOM 763 C CA . LEU A 1 94 ? -3.744 -8.012 13.223 1.00 80.38 94 LEU A CA 1
ATOM 764 C C . LEU A 1 94 ? -3.635 -8.742 14.567 1.00 80.38 94 LEU A C 1
ATOM 766 O O . LEU A 1 94 ? -4.430 -8.505 15.474 1.00 80.38 94 LEU A O 1
ATOM 770 N N . THR A 1 95 ? -2.639 -9.616 14.727 1.00 78.06 95 THR A N 1
ATOM 771 C CA . THR A 1 95 ? -2.450 -10.384 15.971 1.00 78.06 95 THR A CA 1
ATOM 772 C C . THR A 1 95 ? -2.008 -9.505 17.137 1.00 78.06 95 THR A C 1
ATOM 774 O O . THR A 1 95 ? -2.399 -9.773 18.273 1.00 78.06 95 THR A O 1
ATOM 777 N N . ARG A 1 96 ? -1.262 -8.425 16.873 1.00 70.50 96 ARG A N 1
ATOM 778 C CA . ARG A 1 96 ? -0.852 -7.441 17.886 1.00 70.50 96 ARG A CA 1
ATOM 779 C C . ARG A 1 96 ? -2.012 -6.586 18.405 1.00 70.50 96 ARG A C 1
ATOM 781 O O . ARG A 1 96 ? -1.952 -6.130 19.541 1.00 70.50 96 ARG A O 1
ATOM 788 N N . ASN A 1 97 ? -3.059 -6.396 17.601 1.00 63.22 97 ASN A N 1
ATOM 789 C CA . ASN A 1 97 ? -4.248 -5.610 17.951 1.00 63.22 97 ASN A CA 1
ATOM 790 C C . ASN A 1 97 ? -5.406 -6.449 18.526 1.00 63.22 97 ASN A C 1
ATOM 792 O O . ASN A 1 97 ? -6.509 -5.931 18.689 1.00 63.22 97 ASN A O 1
ATOM 796 N N . ARG A 1 98 ? -5.173 -7.720 18.891 1.00 57.88 98 ARG A N 1
ATOM 797 C CA . ARG A 1 98 ? -6.118 -8.490 19.716 1.00 57.88 98 ARG A CA 1
ATOM 798 C C . ARG A 1 98 ? -6.174 -7.898 21.131 1.00 57.88 98 ARG A C 1
ATOM 800 O O . ARG A 1 98 ?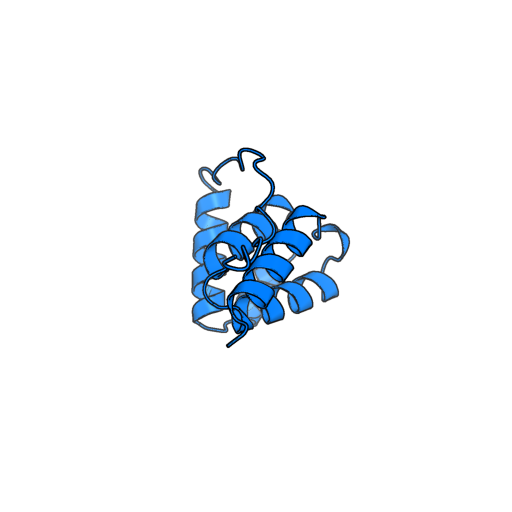 -5.374 -8.273 21.989 1.00 57.88 98 ARG A O 1
ATOM 807 N N . LYS A 1 99 ? -7.086 -6.946 21.339 1.00 49.56 99 LYS A N 1
ATOM 808 C CA . LYS A 1 99 ? -7.663 -6.665 22.660 1.00 49.56 99 LYS A CA 1
ATOM 809 C C . LYS A 1 99 ? -8.577 -7.811 23.073 1.00 49.56 99 LYS A C 1
ATOM 811 O O . LYS A 1 99 ? -9.272 -8.344 22.181 1.00 49.56 99 LYS A O 1
#

Nearest PDB structures (foldseek):
  2mey-assembly1_A  TM=2.851E-01  e=4.703E+00  Blomia tropicalis

Foldseek 3Di:
DDDDPPLPPLPPDPQPDDDDPLNVVLVVLLVCLVVVVVVVVVVCLVVQALSSLLSNLVVCLQPLVSSVVSVVVNCVRPVPSDDPSSVSSSVSSVVVPPD

Sequence (99 aa):
VAGNRNAIPIPHRRNPEPKGQDLDFVNVAHSHLIQSDWDKLDKLSDRLDSFRVKNILVKIQKDYVLSLEFFNWTKTRNPGSHSLETHAIILHSLTRNRK

Secondary structure (DSSP, 8-state):
--------PPP---PPPP-THHHHHHHHHHHHHHTT-HHHHHHTGGG--HHHHHHHHHHHTT-HHHHHHHHHHHHHH-GGG--HHHHHHHHHHHHHT--

pLDDT: mean 75.77, std 13.31, range [35.03, 88.62]